Protein AF-A0A6B3IWA0-F1 (afdb_monomer)

pLDDT: mean 93.64, std 5.99, range [64.31, 97.5]

Structure (mmCIF, N/CA/C/O backbone):
data_AF-A0A6B3IWA0-F1
#
_entry.id   AF-A0A6B3IWA0-F1
#
loop_
_atom_site.group_PDB
_atom_site.id
_atom_site.type_symbol
_atom_site.label_atom_id
_atom_site.label_alt_id
_atom_site.label_comp_id
_atom_site.label_asym_id
_atom_site.label_entity_id
_atom_site.label_seq_id
_atom_site.pdbx_PDB_ins_code
_atom_site.Cartn_x
_atom_site.Cartn_y
_atom_site.Cartn_z
_atom_site.occupancy
_atom_site.B_iso_or_equiv
_atom_site.auth_seq_id
_atom_site.auth_comp_id
_atom_site.auth_asym_id
_atom_site.auth_atom_id
_atom_site.pdbx_PDB_model_num
ATOM 1 N N . MET A 1 1 ? 6.696 9.925 -13.531 1.00 81.69 1 MET A N 1
ATOM 2 C CA . MET A 1 1 ? 5.397 9.222 -13.455 1.00 81.69 1 MET A CA 1
ATOM 3 C C . MET A 1 1 ? 4.731 9.625 -12.152 1.00 81.69 1 MET A C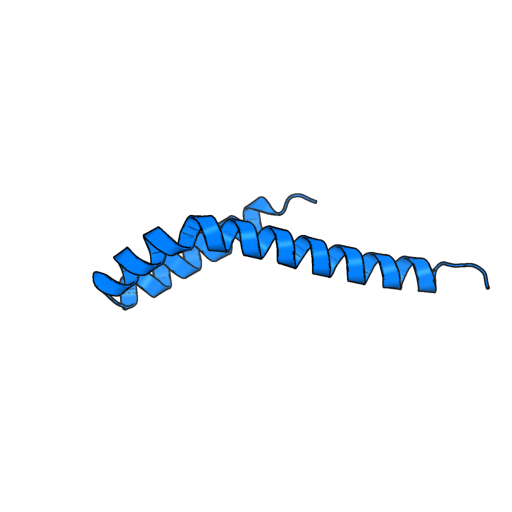 1
ATOM 5 O O . MET A 1 1 ? 5.427 9.667 -11.145 1.00 81.69 1 MET A O 1
ATOM 9 N N . ASP A 1 2 ? 3.442 9.959 -12.162 1.00 89.56 2 ASP A N 1
ATOM 10 C CA . ASP A 1 2 ? 2.704 10.193 -10.917 1.00 89.56 2 ASP A CA 1
ATOM 11 C C . ASP A 1 2 ? 2.216 8.853 -10.345 1.00 89.56 2 ASP A C 1
ATOM 13 O O . ASP A 1 2 ? 1.456 8.136 -10.993 1.00 89.56 2 ASP A O 1
ATOM 17 N N . LEU A 1 3 ? 2.699 8.501 -9.151 1.00 90.56 3 LEU A N 1
ATOM 18 C CA . LEU A 1 3 ? 2.354 7.256 -8.450 1.00 90.56 3 LEU A CA 1
ATOM 19 C C . LEU A 1 3 ? 1.226 7.440 -7.425 1.00 90.56 3 LEU A C 1
ATOM 21 O O . LEU A 1 3 ? 0.713 6.462 -6.883 1.00 90.56 3 LEU A O 1
ATOM 25 N N . THR A 1 4 ? 0.833 8.686 -7.160 1.00 92.62 4 THR A N 1
ATOM 26 C CA . THR A 1 4 ? -0.206 9.051 -6.189 1.00 92.62 4 THR A CA 1
ATOM 27 C C . THR A 1 4 ? -1.524 8.294 -6.375 1.00 92.62 4 THR A C 1
ATOM 29 O O . THR A 1 4 ? -1.995 7.744 -5.379 1.00 92.62 4 THR A O 1
ATOM 32 N N . PRO A 1 5 ? -2.094 8.142 -7.592 1.00 94.56 5 PRO A N 1
ATOM 33 C CA . PRO A 1 5 ? -3.372 7.441 -7.744 1.00 94.56 5 PRO A CA 1
ATOM 34 C C . PRO A 1 5 ? -3.322 5.966 -7.316 1.00 94.56 5 PRO A C 1
ATOM 36 O O . PRO A 1 5 ? -4.305 5.455 -6.781 1.00 94.56 5 PRO A O 1
ATOM 39 N N . TYR A 1 6 ? -2.186 5.286 -7.500 1.00 93.19 6 TYR A N 1
ATOM 40 C CA . TYR A 1 6 ? -2.031 3.880 -7.114 1.00 93.19 6 TYR A CA 1
ATOM 41 C C . TYR A 1 6 ? -1.888 3.717 -5.601 1.00 93.19 6 TYR A C 1
ATOM 43 O O . TYR A 1 6 ? -2.494 2.826 -5.009 1.00 93.19 6 TYR A O 1
ATOM 51 N N . VAL A 1 7 ? -1.130 4.615 -4.968 1.00 95.31 7 VAL A N 1
ATOM 52 C CA . VAL A 1 7 ? -0.978 4.653 -3.508 1.00 95.31 7 VAL A CA 1
ATOM 53 C C . VAL A 1 7 ? -2.318 4.970 -2.837 1.00 95.31 7 VAL A C 1
ATOM 55 O O . VAL A 1 7 ? -2.692 4.321 -1.864 1.00 95.31 7 VAL A O 1
ATOM 58 N N . ASP A 1 8 ? -3.090 5.900 -3.402 1.00 95.31 8 ASP A N 1
ATOM 59 C CA . ASP A 1 8 ? -4.434 6.215 -2.917 1.00 95.31 8 ASP A CA 1
ATOM 60 C C . ASP A 1 8 ? -5.431 5.063 -3.103 1.00 95.31 8 ASP A C 1
ATOM 62 O O . ASP A 1 8 ? -6.324 4.893 -2.269 1.00 95.31 8 ASP A O 1
ATOM 66 N N . SER A 1 9 ? -5.313 4.277 -4.183 1.00 96.12 9 SER A N 1
ATOM 67 C CA . SER A 1 9 ? -6.117 3.056 -4.355 1.00 96.12 9 SER A CA 1
ATOM 68 C C . SER A 1 9 ? -5.812 2.054 -3.251 1.00 96.12 9 SER A C 1
ATOM 70 O O . SER A 1 9 ? -6.724 1.636 -2.542 1.00 96.12 9 SER A O 1
ATOM 72 N N . LEU A 1 10 ? -4.527 1.766 -3.027 1.00 95.81 10 LEU A N 1
ATOM 73 C CA . LEU A 1 10 ? -4.093 0.828 -1.996 1.00 95.81 10 LEU A CA 1
ATOM 74 C C . LEU A 1 10 ? -4.560 1.256 -0.598 1.00 95.81 10 LEU A C 1
ATOM 76 O O . LEU A 1 10 ? -5.047 0.430 0.169 1.00 95.81 10 LEU A O 1
ATOM 80 N N . ARG A 1 11 ? -4.469 2.552 -0.271 1.00 95.50 11 ARG A N 1
ATOM 81 C CA . ARG A 1 11 ? -4.968 3.092 1.002 1.00 95.50 11 ARG A CA 1
ATOM 82 C C . ARG A 1 11 ? -6.473 2.877 1.165 1.00 95.50 11 ARG A C 1
ATOM 84 O O . ARG A 1 11 ? -6.923 2.497 2.243 1.00 95.50 11 ARG A O 1
ATOM 91 N N . ARG A 1 12 ? -7.259 3.116 0.110 1.00 96.06 12 ARG A N 1
ATOM 92 C CA . ARG A 1 12 ? -8.710 2.868 0.130 1.00 96.06 12 ARG A CA 1
ATOM 93 C C . ARG A 1 12 ? -9.027 1.388 0.311 1.00 96.06 12 ARG A C 1
ATOM 95 O O . ARG A 1 12 ? -9.882 1.057 1.124 1.00 96.06 12 ARG A O 1
ATOM 102 N N . GLU A 1 13 ? -8.336 0.511 -0.407 1.00 96.75 13 GLU A N 1
ATOM 103 C CA . GLU A 1 13 ? -8.519 -0.940 -0.304 1.00 96.75 13 GLU A CA 1
ATOM 104 C C . GLU A 1 13 ? -8.157 -1.460 1.093 1.00 96.75 13 GLU A C 1
ATOM 106 O O . GLU A 1 13 ? -8.908 -2.249 1.667 1.00 96.75 13 GLU A O 1
ATOM 111 N N . LEU A 1 14 ? -7.070 -0.954 1.683 1.00 96.19 14 LEU A N 1
ATOM 112 C CA . LEU A 1 14 ? -6.687 -1.263 3.060 1.00 96.19 14 LEU A CA 1
ATOM 113 C C . LEU A 1 14 ? -7.774 -0.842 4.056 1.00 96.19 14 LEU A C 1
ATOM 115 O O . LEU A 1 14 ? -8.122 -1.627 4.934 1.00 96.19 14 LEU A O 1
ATOM 119 N N . ALA A 1 15 ? -8.331 0.363 3.908 1.00 95.69 15 ALA A N 1
ATOM 120 C CA . ALA A 1 15 ? -9.412 0.837 4.769 1.00 95.69 15 ALA A CA 1
ATOM 121 C C . ALA A 1 15 ? -10.662 -0.053 4.649 1.00 95.69 15 ALA A C 1
ATOM 123 O O . ALA A 1 15 ? -11.210 -0.476 5.662 1.00 95.69 15 ALA A O 1
ATOM 124 N N . VAL A 1 16 ? -11.068 -0.412 3.426 1.00 96.88 16 VAL A N 1
ATOM 125 C CA . VAL A 1 16 ? -12.20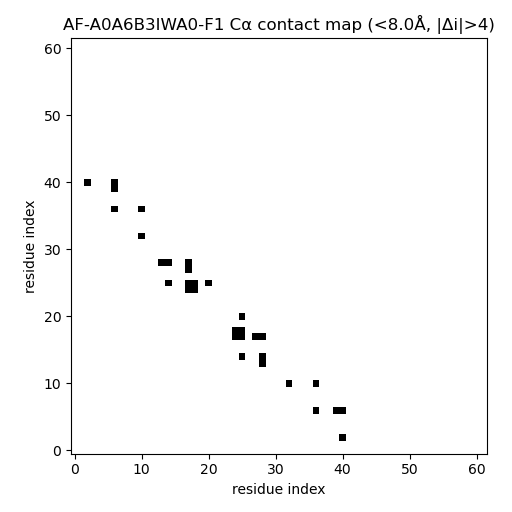6 -1.320 3.186 1.00 96.88 16 VAL A CA 1
ATOM 126 C C . VAL A 1 16 ? -11.980 -2.690 3.834 1.00 96.88 16 VAL A C 1
ATOM 128 O O . VAL A 1 16 ? -12.883 -3.225 4.476 1.00 96.88 16 VAL A O 1
ATOM 131 N N . ALA A 1 17 ? -10.778 -3.254 3.704 1.00 95.94 17 ALA A N 1
ATOM 132 C CA . ALA A 1 17 ? -10.437 -4.532 4.325 1.00 95.94 17 ALA A CA 1
ATOM 133 C C . ALA A 1 17 ? -10.428 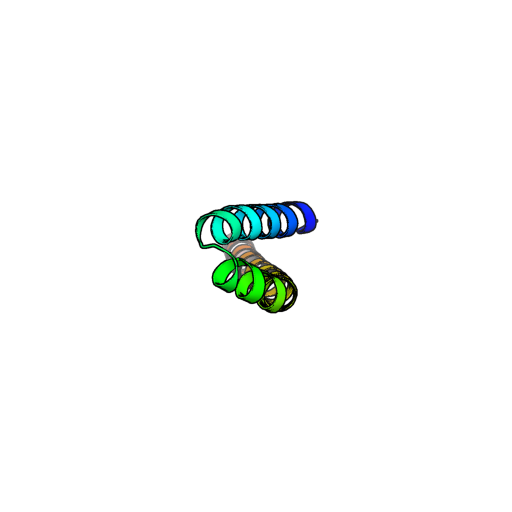-4.447 5.862 1.00 95.94 17 ALA A C 1
ATOM 135 O O . ALA A 1 17 ? -10.889 -5.367 6.538 1.00 95.94 17 ALA A O 1
ATOM 136 N N . ALA A 1 18 ? -9.936 -3.337 6.414 1.00 97.19 18 ALA A N 1
ATOM 137 C CA . ALA A 1 18 ? -9.876 -3.110 7.851 1.00 97.19 18 ALA A CA 1
ATOM 138 C C . ALA A 1 18 ? -11.266 -2.948 8.481 1.00 97.19 18 ALA A C 1
ATOM 140 O O . ALA A 1 18 ? -11.507 -3.482 9.561 1.00 97.19 18 ALA A O 1
ATOM 141 N N . GLU A 1 19 ? -12.200 -2.288 7.789 1.00 95.62 19 GLU A N 1
ATOM 142 C CA . GLU A 1 19 ? -13.596 -2.175 8.230 1.00 95.62 19 GLU A CA 1
ATOM 143 C C . GLU A 1 19 ? -14.253 -3.547 8.428 1.00 95.62 19 GLU A C 1
ATOM 145 O O . GLU A 1 19 ? -14.940 -3.774 9.426 1.00 95.62 19 GLU A O 1
ATOM 150 N N . ALA A 1 20 ? -13.988 -4.495 7.523 1.00 95.06 20 ALA A N 1
ATOM 151 C CA . ALA A 1 20 ? -14.498 -5.861 7.629 1.00 95.06 20 ALA A CA 1
ATOM 152 C C . ALA A 1 20 ? -13.899 -6.646 8.815 1.00 95.06 20 ALA A C 1
ATOM 154 O O . ALA A 1 20 ? -14.506 -7.612 9.278 1.00 95.06 20 ALA A O 1
ATOM 155 N N . GLY A 1 21 ? -12.724 -6.241 9.310 1.00 92.31 21 GLY A N 1
ATOM 156 C CA . GLY A 1 21 ? -12.015 -6.880 10.423 1.00 92.31 21 GLY A CA 1
ATOM 157 C C . GLY A 1 21 ? -12.330 -6.305 11.810 1.00 92.31 21 GLY A C 1
ATOM 158 O O . GLY A 1 21 ? -11.793 -6.798 12.8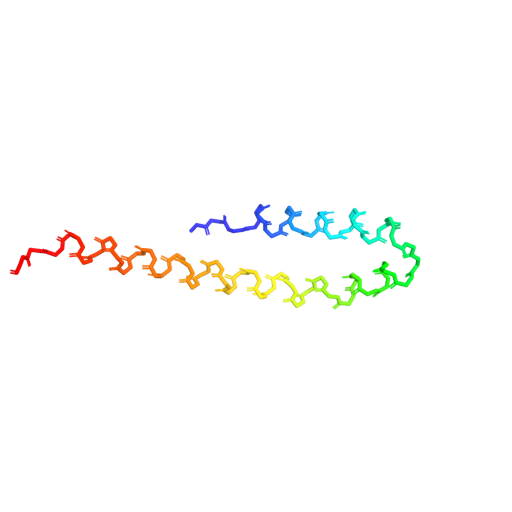01 1.00 92.31 21 GLY A O 1
ATOM 159 N N . GLY A 1 22 ? -13.183 -5.280 11.902 1.00 95.50 22 GLY A N 1
ATOM 160 C CA . GLY A 1 22 ? -13.557 -4.644 13.168 1.00 95.50 22 GLY A CA 1
ATOM 161 C C . GLY A 1 22 ? -12.492 -3.700 13.742 1.00 95.50 22 GLY A C 1
ATOM 162 O O . GLY A 1 22 ? -11.524 -3.325 13.081 1.00 95.50 22 GLY A O 1
ATOM 163 N N . ASP A 1 23 ? -12.688 -3.282 14.994 1.00 96.56 23 ASP A N 1
ATOM 164 C CA . ASP A 1 23 ? -11.950 -2.166 15.605 1.00 96.56 23 ASP A CA 1
ATOM 165 C C . ASP A 1 23 ? -10.431 -2.393 15.682 1.00 96.56 23 ASP A C 1
ATOM 167 O O . ASP A 1 23 ? -9.651 -1.468 15.452 1.00 96.56 23 ASP A O 1
ATOM 171 N N . GLU A 1 24 ? -9.994 -3.624 15.963 1.00 97.06 24 GLU A N 1
ATOM 172 C CA . GLU A 1 24 ? -8.568 -3.961 16.040 1.00 97.06 24 GLU A CA 1
ATOM 173 C C . GLU A 1 24 ? -7.890 -3.895 14.664 1.00 97.06 24 GLU A C 1
ATOM 175 O O . GLU A 1 24 ? -6.780 -3.366 14.539 1.00 97.06 24 GLU A O 1
ATOM 180 N N . ALA A 1 25 ? -8.576 -4.364 13.617 1.00 97.06 25 ALA A N 1
ATOM 181 C CA . ALA A 1 25 ? -8.084 -4.286 12.248 1.00 97.06 25 ALA A CA 1
ATOM 182 C C . ALA A 1 25 ? -8.008 -2.833 11.759 1.00 97.06 25 ALA A C 1
ATOM 184 O O . ALA A 1 25 ? -7.006 -2.456 11.150 1.00 97.06 25 ALA A O 1
ATOM 185 N N . ARG A 1 26 ? -9.002 -1.995 12.090 1.00 97.19 26 ARG A N 1
ATOM 186 C CA . ARG A 1 26 ? -8.951 -0.545 11.822 1.00 97.19 26 ARG A CA 1
ATOM 187 C C . ARG A 1 26 ? -7.768 0.121 12.515 1.00 97.19 26 ARG A C 1
ATOM 189 O O . ARG A 1 26 ? -6.968 0.780 11.857 1.00 97.19 26 ARG A O 1
ATOM 196 N N . ALA A 1 27 ? -7.583 -0.134 13.810 1.00 97.50 27 ALA A N 1
ATOM 197 C CA . ALA A 1 27 ? -6.459 0.421 14.561 1.00 97.50 27 ALA A CA 1
ATOM 198 C C . ALA A 1 27 ? -5.096 -0.027 14.001 1.00 97.50 27 ALA A C 1
ATOM 200 O O . ALA A 1 27 ? -4.121 0.726 14.036 1.00 97.50 27 ALA A O 1
ATOM 201 N N . LEU A 1 28 ? -5.002 -1.256 13.485 1.00 97.19 28 LEU A N 1
ATOM 202 C CA . LEU A 1 28 ? -3.804 -1.732 12.801 1.00 97.19 28 LEU A CA 1
ATOM 203 C C . LEU A 1 28 ? -3.589 -1.020 11.458 1.00 97.19 28 LEU A C 1
ATOM 205 O O . LEU A 1 28 ? -2.471 -0.580 11.190 1.00 97.19 28 LEU A O 1
ATOM 209 N N . ALA A 1 29 ? -4.632 -0.882 10.640 1.00 97.06 29 ALA A N 1
ATOM 210 C CA . ALA A 1 29 ? -4.565 -0.213 9.344 1.00 97.06 29 ALA A CA 1
ATOM 211 C C . ALA A 1 29 ? -4.140 1.258 9.463 1.00 97.06 29 ALA A C 1
ATOM 213 O O . ALA A 1 29 ? -3.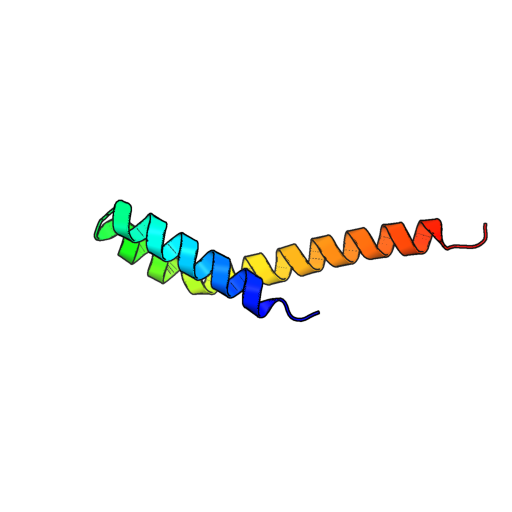282 1.709 8.700 1.00 97.06 29 ALA A O 1
ATOM 214 N N . ASP A 1 30 ? -4.638 1.979 10.467 1.00 96.56 30 ASP A N 1
ATOM 215 C CA . ASP A 1 30 ? -4.245 3.368 10.725 1.00 96.56 30 ASP A CA 1
ATOM 216 C C . ASP A 1 30 ? -2.741 3.490 11.011 1.00 96.56 30 ASP A C 1
ATOM 218 O O . ASP A 1 30 ? -2.055 4.342 10.443 1.00 96.56 30 ASP A O 1
ATOM 222 N N . ARG A 1 31 ? -2.188 2.583 11.831 1.00 97.25 31 ARG A N 1
ATOM 223 C CA . ARG A 1 31 ? -0.742 2.540 12.120 1.00 97.25 31 ARG A CA 1
ATOM 224 C C . ARG A 1 31 ? 0.095 2.159 10.899 1.00 97.25 31 ARG A C 1
ATOM 226 O O . ARG A 1 31 ? 1.242 2.588 10.793 1.00 97.25 31 ARG A O 1
ATOM 233 N N . LEU A 1 32 ? -0.451 1.330 10.007 1.00 96.50 32 LEU A N 1
ATOM 234 C CA . LEU A 1 32 ? 0.261 0.818 8.835 1.00 96.50 32 LEU A CA 1
ATOM 235 C C . LEU A 1 32 ? 0.142 1.707 7.594 1.00 96.50 32 LEU A C 1
ATOM 237 O O . LEU A 1 32 ? 0.956 1.555 6.689 1.00 96.50 32 LEU A O 1
ATOM 241 N N . THR A 1 33 ? -0.809 2.641 7.542 1.00 94.75 33 THR A N 1
ATOM 242 C CA . THR A 1 33 ? -1.065 3.452 6.340 1.00 94.75 33 THR A CA 1
ATOM 243 C C . THR A 1 33 ? 0.190 4.201 5.880 1.00 94.75 33 THR A C 1
ATOM 245 O O . THR A 1 33 ? 0.685 3.948 4.785 1.00 94.75 33 THR A O 1
ATOM 248 N N . ALA A 1 34 ? 0.783 5.043 6.730 1.00 94.94 34 ALA A N 1
ATOM 249 C CA . ALA A 1 34 ? 1.980 5.813 6.372 1.00 94.94 34 ALA A CA 1
ATOM 250 C C . ALA A 1 34 ? 3.201 4.950 5.958 1.00 94.94 34 ALA A C 1
ATOM 252 O O . ALA A 1 34 ? 3.819 5.242 4.923 1.00 94.94 34 ALA A O 1
ATOM 253 N N . PRO A 1 35 ? 3.584 3.883 6.698 1.00 96.25 35 PRO A N 1
ATOM 254 C CA . PRO A 1 35 ? 4.690 3.032 6.263 1.00 96.25 35 PRO A CA 1
ATOM 255 C C . PRO A 1 35 ? 4.372 2.243 4.982 1.00 96.25 35 PRO A C 1
ATOM 257 O O . PRO A 1 35 ? 5.271 2.065 4.160 1.00 96.25 35 PRO A O 1
ATOM 260 N N . LEU A 1 36 ? 3.119 1.828 4.754 1.00 96.12 36 LEU A N 1
ATOM 261 C CA . LEU A 1 36 ? 2.720 1.146 3.516 1.00 96.12 36 LEU A CA 1
ATOM 262 C C . LEU A 1 36 ? 2.756 2.067 2.297 1.00 96.12 36 LEU A C 1
ATOM 264 O O . LEU A 1 36 ? 3.198 1.633 1.233 1.00 96.12 36 LEU A O 1
ATOM 268 N N . GLU A 1 37 ? 2.357 3.333 2.432 1.00 94.94 37 GLU A N 1
ATOM 269 C CA . GLU A 1 37 ? 2.481 4.316 1.349 1.00 94.94 37 GLU A CA 1
ATOM 270 C C . GLU A 1 37 ? 3.943 4.478 0.915 1.00 94.94 37 GLU A C 1
ATOM 272 O O . GLU A 1 37 ? 4.261 4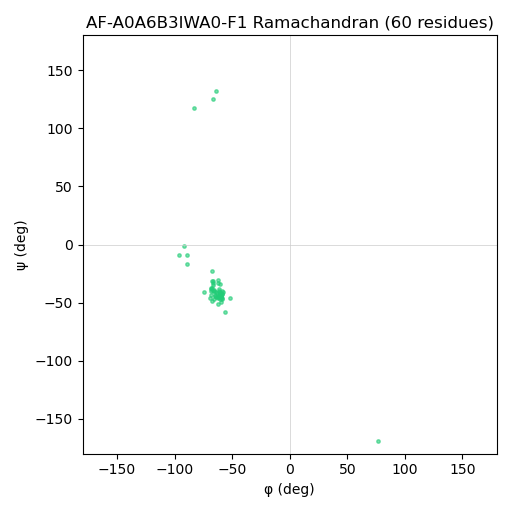.442 -0.277 1.00 94.94 37 GLU A O 1
ATOM 277 N N . SER A 1 38 ? 4.845 4.602 1.892 1.00 95.81 38 SER A N 1
ATOM 278 C CA . SER A 1 38 ? 6.280 4.763 1.645 1.00 95.81 38 SER A CA 1
ATOM 279 C C . SER A 1 38 ? 6.888 3.513 1.004 1.00 95.81 38 SER A C 1
ATOM 281 O O . SER A 1 38 ? 7.585 3.615 -0.008 1.00 95.81 38 SER A O 1
ATOM 283 N N . ALA A 1 39 ? 6.581 2.330 1.547 1.00 96.50 39 ALA A N 1
ATOM 284 C CA . ALA A 1 39 ? 7.048 1.057 1.006 1.00 96.50 39 ALA A CA 1
ATOM 285 C C . ALA A 1 39 ? 6.557 0.842 -0.431 1.00 96.50 39 ALA A C 1
ATOM 287 O O . ALA A 1 39 ? 7.347 0.498 -1.304 1.00 96.50 39 ALA A O 1
ATOM 288 N N . THR A 1 40 ? 5.283 1.130 -0.705 1.00 95.94 40 THR A N 1
ATOM 289 C CA . THR A 1 40 ? 4.685 0.970 -2.038 1.00 95.94 40 THR A CA 1
ATOM 290 C C . THR A 1 40 ? 5.365 1.862 -3.069 1.00 95.94 40 THR A C 1
ATOM 292 O O . THR A 1 40 ? 5.725 1.390 -4.147 1.00 95.94 40 THR A O 1
ATOM 295 N N . ARG A 1 41 ? 5.605 3.139 -2.738 1.00 95.50 41 ARG A N 1
ATOM 296 C CA . ARG A 1 41 ? 6.327 4.060 -3.629 1.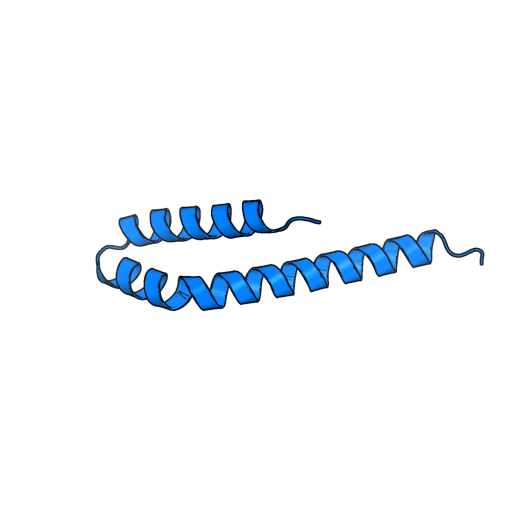00 95.50 41 ARG A CA 1
ATOM 297 C C . ARG A 1 41 ? 7.742 3.568 -3.924 1.00 95.50 41 ARG A C 1
ATOM 299 O O . ARG A 1 41 ? 8.161 3.605 -5.079 1.00 95.50 41 ARG A O 1
ATOM 306 N N . LEU A 1 42 ? 8.458 3.082 -2.908 1.00 96.19 42 LEU A N 1
ATOM 307 C CA . LEU A 1 42 ? 9.808 2.545 -3.081 1.00 96.19 42 LEU A CA 1
ATOM 308 C C . LEU A 1 42 ? 9.810 1.275 -3.945 1.00 96.19 42 LEU A C 1
ATOM 310 O O . LEU A 1 42 ? 10.613 1.160 -4.867 1.00 96.19 42 LEU A O 1
ATOM 314 N N . THR A 1 43 ? 8.881 0.348 -3.706 1.00 97.00 43 THR A N 1
ATOM 315 C CA . THR A 1 43 ? 8.728 -0.864 -4.519 1.00 97.00 43 THR A CA 1
ATOM 316 C C . THR A 1 43 ? 8.406 -0.529 -5.973 1.00 97.00 43 THR A C 1
ATOM 318 O O . THR A 1 43 ? 9.031 -1.087 -6.871 1.00 97.00 43 THR A O 1
ATOM 321 N N . MET A 1 44 ? 7.489 0.410 -6.227 1.00 95.69 44 MET A N 1
ATOM 322 C CA . MET A 1 44 ? 7.180 0.869 -7.586 1.00 95.69 44 MET A CA 1
ATOM 323 C C . MET A 1 44 ? 8.404 1.480 -8.268 1.00 95.69 44 MET A C 1
ATOM 325 O O . MET A 1 44 ? 8.655 1.181 -9.432 1.00 95.69 44 MET A O 1
ATOM 329 N N . LEU A 1 45 ? 9.190 2.287 -7.550 1.00 95.56 45 LEU A N 1
ATOM 330 C CA . LEU A 1 45 ? 10.437 2.831 -8.082 1.00 95.56 45 LEU A CA 1
ATOM 331 C C . LEU A 1 45 ? 11.412 1.713 -8.469 1.00 95.56 45 LEU A C 1
ATOM 333 O O . LEU A 1 45 ? 11.953 1.749 -9.567 1.00 95.56 45 LEU A O 1
ATOM 337 N N . HIS A 1 46 ? 11.595 0.698 -7.621 1.00 96.31 46 HIS A N 1
ATOM 338 C CA . HIS A 1 46 ? 12.457 -0.443 -7.943 1.00 96.31 46 HIS A CA 1
ATOM 339 C C . HIS A 1 46 ? 11.978 -1.218 -9.176 1.00 96.31 46 HIS A C 1
ATOM 341 O O . HIS A 1 46 ? 12.791 -1.550 -10.035 1.00 96.31 46 HIS A O 1
ATOM 347 N N . VAL A 1 47 ? 10.672 -1.478 -9.287 1.00 96.31 47 VAL A N 1
ATOM 348 C CA . VAL A 1 47 ? 10.088 -2.173 -10.446 1.00 96.31 47 VAL A CA 1
ATOM 349 C C . VAL A 1 47 ? 10.294 -1.367 -11.727 1.00 96.31 47 VAL A C 1
ATOM 351 O O . VAL A 1 47 ? 10.706 -1.926 -12.740 1.00 96.31 47 VAL A O 1
ATOM 354 N N . LEU A 1 48 ? 10.049 -0.055 -11.686 1.00 94.75 48 LEU A N 1
ATOM 355 C CA . LEU A 1 48 ? 10.249 0.821 -12.839 1.00 94.75 48 LEU A CA 1
ATOM 356 C C . LEU A 1 48 ? 11.724 0.899 -13.240 1.00 94.75 48 LEU A C 1
ATOM 358 O O . LEU A 1 48 ? 12.019 0.808 -14.426 1.00 94.75 48 LEU A O 1
ATOM 362 N N . SER A 1 49 ? 12.645 1.020 -12.281 1.00 95.19 49 SER A N 1
ATOM 363 C CA . SER A 1 49 ? 14.084 1.015 -12.566 1.00 95.19 49 SER A CA 1
ATOM 364 C C . SER A 1 49 ? 14.517 -0.291 -13.228 1.00 95.19 49 SER A C 1
ATOM 366 O O . SER A 1 49 ? 15.167 -0.254 -14.266 1.00 95.19 49 SER A O 1
ATOM 368 N N . ALA A 1 50 ? 14.085 -1.439 -12.698 1.00 96.56 50 ALA A N 1
ATOM 369 C CA . ALA A 1 50 ? 14.394 -2.739 -13.290 1.00 96.56 50 ALA A CA 1
ATOM 370 C C . ALA A 1 50 ? 13.827 -2.886 -14.715 1.00 96.56 50 ALA A C 1
ATOM 372 O O . ALA A 1 50 ? 14.504 -3.410 -15.596 1.00 96.56 50 ALA A O 1
ATOM 373 N N . ALA A 1 51 ? 12.608 -2.396 -14.963 1.00 95.31 51 ALA A N 1
ATOM 374 C CA . ALA A 1 51 ? 12.009 -2.405 -16.297 1.00 95.31 51 ALA A CA 1
ATOM 375 C C . ALA A 1 51 ? 12.762 -1.493 -17.282 1.00 95.31 51 ALA A C 1
ATOM 377 O O . ALA A 1 51 ? 12.968 -1.866 -18.434 1.00 95.31 51 ALA A O 1
ATOM 378 N N . MET A 1 52 ? 13.199 -0.312 -16.836 1.00 94.38 52 MET A N 1
ATOM 379 C CA . MET A 1 52 ? 13.984 0.604 -17.668 1.00 94.38 52 MET A CA 1
ATOM 380 C C . MET A 1 52 ? 15.378 0.053 -17.977 1.00 94.38 52 MET A C 1
ATOM 382 O O . MET A 1 52 ? 15.852 0.212 -19.102 1.00 94.38 52 MET A O 1
ATOM 386 N N . ASP A 1 53 ? 16.019 -0.623 -17.023 1.00 93.94 53 ASP A N 1
ATOM 387 C CA . ASP A 1 53 ? 17.288 -1.319 -17.255 1.00 93.94 53 ASP A CA 1
ATOM 388 C C . ASP A 1 53 ? 17.145 -2.380 -18.354 1.00 93.94 53 ASP A C 1
ATOM 390 O O . ASP A 1 53 ? 18.020 -2.501 -19.207 1.00 93.94 53 ASP A O 1
ATOM 394 N N . GLU A 1 54 ? 16.031 -3.114 -18.385 1.00 93.44 54 GLU A N 1
ATOM 395 C CA . GLU A 1 54 ? 15.786 -4.105 -19.435 1.00 93.44 54 GLU A CA 1
ATOM 396 C C . GLU A 1 54 ? 15.578 -3.447 -20.805 1.00 93.44 54 GLU A C 1
ATOM 398 O O . GLU A 1 54 ? 16.270 -3.782 -21.764 1.00 93.44 54 GLU A O 1
ATOM 403 N N . VAL A 1 55 ? 14.717 -2.427 -20.880 1.00 92.31 55 VAL A N 1
ATOM 404 C CA . VAL A 1 55 ? 14.478 -1.674 -22.124 1.00 92.31 55 VAL A CA 1
ATOM 405 C C . VAL A 1 55 ? 15.770 -1.048 -22.654 1.00 92.31 55 VAL A C 1
ATOM 407 O O . VAL A 1 55 ? 16.041 -1.084 -23.852 1.00 92.31 55 VAL A O 1
ATOM 410 N N . THR A 1 56 ? 16.597 -0.465 -21.784 1.00 90.69 56 THR A N 1
ATOM 411 C CA . THR A 1 56 ? 17.863 0.149 -22.212 1.00 90.69 56 THR A CA 1
ATOM 412 C C . THR A 1 56 ? 18.881 -0.876 -22.714 1.00 90.69 56 THR A C 1
ATOM 414 O O . THR A 1 56 ? 19.626 -0.552 -23.638 1.00 90.69 56 THR A O 1
ATOM 417 N N . ARG A 1 57 ? 18.888 -2.113 -22.191 1.00 90.38 57 ARG A N 1
ATOM 418 C CA . ARG A 1 57 ? 19.695 -3.216 -22.746 1.00 90.38 57 ARG A CA 1
ATOM 419 C C . ARG A 1 57 ? 19.201 -3.663 -24.114 1.00 90.38 57 ARG A C 1
ATOM 421 O O . ARG A 1 57 ? 20.023 -3.855 -25.002 1.00 90.38 57 ARG A O 1
ATOM 428 N N . GLU A 1 58 ? 17.890 -3.802 -24.297 1.00 88.75 58 GLU A N 1
ATOM 429 C CA . GLU A 1 58 ? 17.299 -4.166 -25.594 1.00 88.75 58 GLU A CA 1
ATOM 430 C C . GLU A 1 58 ? 17.587 -3.119 -26.682 1.00 88.75 58 GLU A C 1
ATOM 432 O O . GLU A 1 58 ? 17.708 -3.455 -27.860 1.00 88.75 58 GLU A O 1
ATOM 437 N N . LEU A 1 59 ? 17.714 -1.847 -26.291 1.00 85.88 59 LEU A N 1
ATOM 438 C CA . LEU A 1 59 ? 17.990 -0.727 -27.193 1.00 85.88 59 LEU A CA 1
ATOM 439 C C . LEU A 1 59 ? 19.484 -0.456 -27.421 1.00 85.88 59 LEU A C 1
ATOM 441 O O . LEU A 1 59 ? 19.817 0.372 -28.274 1.00 85.88 59 LEU A O 1
ATOM 445 N N . ALA A 1 60 ? 20.385 -1.094 -26.670 1.00 79.12 60 ALA A N 1
ATOM 446 C CA . ALA A 1 60 ? 21.814 -0.882 -26.841 1.00 79.12 60 ALA A CA 1
ATOM 447 C C . ALA A 1 60 ? 22.259 -1.429 -28.212 1.00 79.12 60 ALA A C 1
ATOM 449 O O . ALA A 1 60 ? 22.016 -2.602 -28.510 1.00 79.12 60 ALA A O 1
ATOM 450 N N . PRO A 1 61 ? 22.912 -0.618 -29.068 1.00 69.44 61 PRO A N 1
ATOM 451 C CA . PRO A 1 61 ? 23.599 -1.174 -30.221 1.00 69.44 61 PRO A CA 1
ATOM 452 C C . PRO A 1 61 ? 24.725 -2.062 -29.685 1.00 69.44 61 PRO A C 1
ATOM 454 O O . PRO A 1 61 ? 25.424 -1.645 -28.762 1.00 69.44 61 PRO A O 1
ATOM 457 N N . GLY A 1 62 ? 24.821 -3.282 -30.225 1.00 64.31 62 GLY A N 1
ATOM 458 C CA . GLY A 1 62 ? 25.742 -4.324 -29.756 1.00 64.31 62 GLY A CA 1
ATOM 459 C C . GLY A 1 62 ? 27.146 -3.833 -29.429 1.00 64.31 62 GLY A C 1
ATOM 460 O O . GLY A 1 62 ? 27.693 -3.037 -30.228 1.00 64.31 62 GLY A O 1
#

Mean predicted aligned error: 3.98 Å

Foldseek 3Di:
DDCVVVLVVVLVVQCVVLVVVPDVSNVVSVVCSVVVSVVVVVVVVVVVVVVVVVVVVVVDDD

Solvent-accessible surface area (backbone atoms only — not c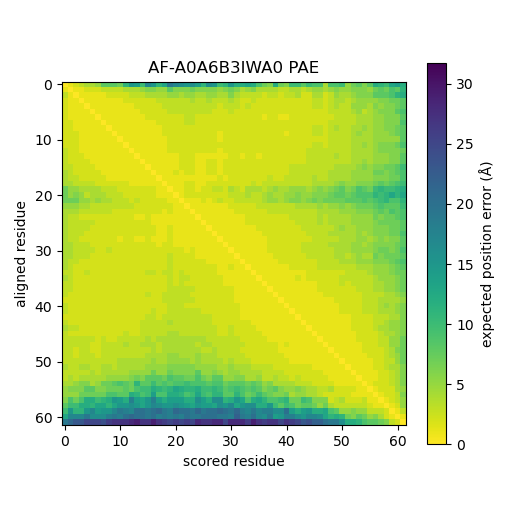omparable to full-atom values): 3547 Å² total; per-residue (Å²): 133,89,59,62,70,60,48,53,47,52,53,51,53,49,51,58,55,15,62,78,58,40,72,68,34,38,60,48,42,65,71,42,46,67,60,47,49,54,50,50,54,52,51,51,49,52,52,51,50,55,52,49,54,51,53,54,57,75,68,49,80,130

Secondary structure (DSSP, 8-state):
---HHHHHHHHHHHHHHHHHTHHHHHHHHHHHHHHHHHHHH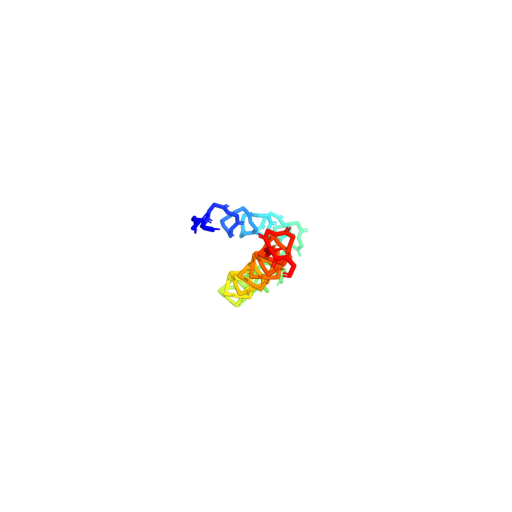HHHHHHHHHHHHHHHHHTS--

Radius of gyration: 16.78 Å; Cα contacts (8 Å, |Δi|>4): 16; chains: 1; bounding box: 40×17×46 Å

Sequence (62 aa):
MDLTPYVDSLRRELAVAAEAGGDEARALADRLTAPLESATRLTMLHVLSAAMDEVTRELAPG